Protein AF-A0A9X8DR50-F1 (afdb_monomer)

Sequence (76 aa):
MASRNKETADLEERVSYIQSNTAKDDNGYVEAKSPKGLEEGALAEGGAINLFSREAIALFIQYGAIGIIYNLIPAL

Foldseek 3Di:
DVVVVVVVVVVVVVVVVVVVPPPDPCVPPVCPPDPPPPPVPVPDPDDDDDCPDPVNVVVVVVVVVVVVVVVPPDDD

Organism: Aphanomyces astaci (NCBI:txid112090)

Radius of gyration: 26.32 Å; Cα contacts (8 Å, |Δi|>4): 8; chains: 1; bounding box: 60×21×51 Å

Structure (mmCIF, N/CA/C/O backbone):
data_AF-A0A9X8DR50-F1
#
_entry.id   AF-A0A9X8DR50-F1
#
loop_
_atom_site.group_PDB
_atom_site.id
_atom_site.type_symbol
_atom_site.label_atom_id
_atom_site.label_alt_id
_atom_site.label_comp_id
_atom_site.label_asym_id
_atom_site.label_entity_id
_atom_site.label_seq_id
_atom_site.pdbx_PDB_ins_code
_atom_site.Cartn_x
_atom_site.Cartn_y
_atom_site.Cartn_z
_atom_site.occupancy
_atom_site.B_iso_or_equiv
_atom_site.auth_seq_id
_atom_site.auth_comp_id
_atom_site.auth_asym_id
_atom_site.auth_atom_id
_atom_site.pdbx_PDB_model_num
ATOM 1 N N . MET A 1 1 ? -40.097 0.731 -28.173 1.00 53.09 1 MET A N 1
ATOM 2 C CA . MET A 1 1 ? -39.272 -0.225 -27.393 1.00 53.09 1 MET A CA 1
ATOM 3 C C . MET A 1 1 ? -38.486 0.437 -26.251 1.00 53.09 1 MET A C 1
ATOM 5 O O . MET A 1 1 ? -38.271 -0.228 -25.255 1.00 53.09 1 MET A O 1
ATOM 9 N N . ALA A 1 2 ? -38.136 1.731 -26.331 1.00 57.53 2 ALA A N 1
ATOM 10 C CA . ALA A 1 2 ? -37.377 2.450 -25.294 1.00 57.53 2 ALA A CA 1
ATOM 11 C C . ALA A 1 2 ? -38.138 2.754 -23.978 1.00 57.53 2 ALA A C 1
ATOM 13 O O . ALA A 1 2 ? -37.510 2.844 -22.932 1.00 57.53 2 ALA A O 1
ATOM 14 N N . SER A 1 3 ? -39.474 2.879 -24.004 1.00 60.31 3 SER A N 1
ATOM 15 C CA . SER A 1 3 ? -40.265 3.246 -22.810 1.00 60.31 3 SER A CA 1
ATOM 16 C C . SER A 1 3 ? -40.263 2.180 -21.707 1.00 60.31 3 SER A C 1
ATOM 18 O O . SER A 1 3 ? -40.201 2.524 -20.534 1.00 60.31 3 SER A O 1
ATOM 20 N N . ARG A 1 4 ? -40.269 0.888 -22.072 1.00 64.88 4 ARG A N 1
ATOM 21 C CA . ARG A 1 4 ? -40.278 -0.228 -21.105 1.00 64.88 4 ARG A CA 1
ATOM 22 C C . ARG A 1 4 ? -39.027 -0.260 -20.222 1.00 64.88 4 ARG A C 1
ATOM 24 O O . ARG A 1 4 ? -39.135 -0.560 -19.045 1.00 64.88 4 ARG A O 1
ATOM 31 N N . ASN A 1 5 ? -37.867 0.102 -20.772 1.00 69.12 5 ASN A N 1
ATOM 32 C CA . ASN A 1 5 ? -36.598 0.095 -20.036 1.00 69.12 5 ASN A CA 1
ATOM 33 C C . ASN A 1 5 ? -36.515 1.217 -18.989 1.00 69.12 5 ASN A C 1
ATOM 35 O O . ASN A 1 5 ? -35.763 1.117 -18.025 1.00 69.12 5 ASN A O 1
ATOM 39 N N . LYS A 1 6 ? -37.271 2.306 -19.184 1.00 74.19 6 LYS A N 1
ATOM 40 C CA . LYS A 1 6 ? -37.319 3.416 -18.230 1.00 74.19 6 LYS A CA 1
ATOM 41 C C . LYS A 1 6 ? -38.147 3.056 -16.998 1.00 74.19 6 LYS A C 1
ATOM 43 O O . LYS A 1 6 ? -37.769 3.413 -15.891 1.00 74.19 6 LYS A O 1
ATOM 48 N N . GLU A 1 7 ? -39.237 2.321 -17.193 1.00 78.12 7 GLU A N 1
ATOM 49 C CA . GLU A 1 7 ? -40.076 1.831 -16.096 1.00 78.12 7 GLU A CA 1
ATOM 50 C C . GLU A 1 7 ? -39.357 0.759 -15.274 1.00 78.12 7 GLU A C 1
ATOM 52 O O . GLU A 1 7 ? -39.418 0.794 -14.051 1.00 78.12 7 GLU A O 1
ATOM 57 N N . THR A 1 8 ? -38.615 -0.153 -15.910 1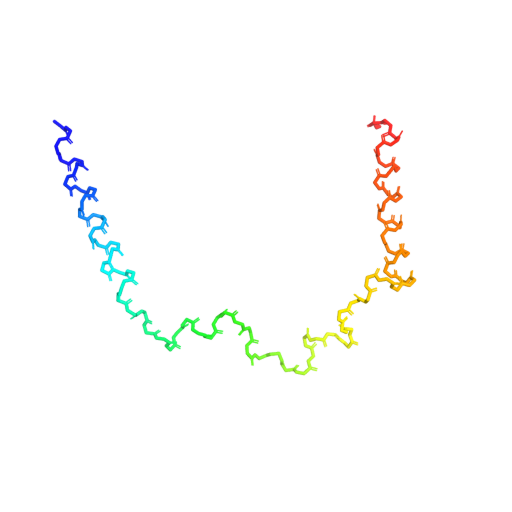.00 79.56 8 THR A N 1
ATOM 58 C CA . THR A 1 8 ? -37.812 -1.145 -15.175 1.00 79.56 8 THR A CA 1
ATOM 59 C C . THR A 1 8 ? -36.716 -0.485 -14.343 1.00 79.56 8 THR A C 1
ATOM 61 O O . THR A 1 8 ? -36.540 -0.857 -13.189 1.00 79.56 8 THR A O 1
ATOM 64 N N . ALA A 1 9 ? -36.043 0.537 -14.881 1.00 78.75 9 ALA A N 1
ATOM 65 C CA . ALA A 1 9 ? -35.016 1.280 -14.153 1.00 78.75 9 ALA A CA 1
ATOM 66 C C . ALA A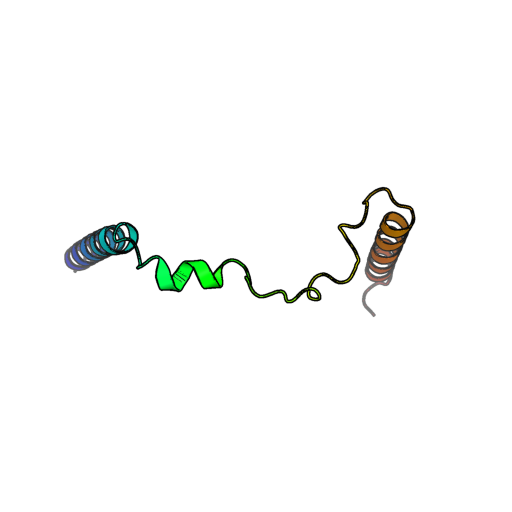 1 9 ? -35.582 2.058 -12.946 1.00 78.75 9 ALA A C 1
ATOM 68 O O . ALA A 1 9 ? -34.978 2.039 -11.879 1.00 78.75 9 ALA A O 1
ATOM 69 N N . ASP A 1 10 ? -36.759 2.688 -13.079 1.00 83.19 10 ASP A N 1
ATOM 70 C CA . ASP A 1 10 ? -37.445 3.367 -11.960 1.00 83.19 10 ASP A CA 1
ATOM 71 C C . ASP A 1 10 ? -37.829 2.382 -10.846 1.00 83.19 10 ASP A C 1
ATOM 73 O O . ASP A 1 10 ? -37.635 2.644 -9.659 1.00 83.19 10 ASP A O 1
ATOM 77 N N . LEU A 1 11 ? -38.347 1.211 -11.225 1.00 82.12 11 LEU A N 1
ATOM 78 C CA . LEU A 1 11 ? -38.715 0.168 -10.272 1.00 82.12 11 LEU A CA 1
ATOM 79 C C . LEU A 1 11 ? -37.486 -0.402 -9.554 1.00 82.12 11 LEU A C 1
ATOM 81 O O . LEU A 1 11 ? -37.542 -0.622 -8.345 1.00 82.12 11 LEU A O 1
ATOM 85 N N . GLU A 1 12 ? -36.379 -0.601 -10.266 1.00 81.31 12 GLU A N 1
ATOM 86 C CA . GLU A 1 12 ? -35.105 -1.036 -9.687 1.00 81.31 12 GLU A CA 1
ATOM 87 C C . GLU A 1 12 ? -34.541 0.000 -8.704 1.00 81.31 12 GLU A C 1
ATOM 89 O O . GLU A 1 12 ? -34.151 -0.359 -7.589 1.00 81.31 12 GLU A O 1
ATOM 94 N N . GLU A 1 13 ? -34.574 1.288 -9.058 1.00 77.50 13 GLU A N 1
ATOM 95 C CA . GLU A 1 13 ? -34.140 2.379 -8.180 1.00 77.50 13 GLU A CA 1
ATOM 96 C C . GLU A 1 13 ? -34.990 2.425 -6.901 1.00 77.50 13 GLU A C 1
ATOM 98 O O . GLU A 1 13 ? -34.459 2.450 -5.785 1.00 77.50 13 GLU A O 1
ATOM 103 N N . ARG A 1 14 ? -36.314 2.322 -7.034 1.00 80.69 14 ARG A N 1
ATOM 104 C CA . ARG A 1 14 ? -37.240 2.330 -5.892 1.00 80.69 14 ARG A CA 1
ATOM 105 C C . ARG A 1 14 ? -37.099 1.094 -5.003 1.00 80.69 14 ARG A C 1
ATOM 107 O O . ARG A 1 14 ? -37.184 1.219 -3.780 1.00 80.69 14 ARG A O 1
ATOM 114 N N . VAL A 1 15 ? -36.843 -0.083 -5.576 1.00 79.56 15 VAL A N 1
ATOM 115 C CA . VAL A 1 15 ? -36.549 -1.308 -4.811 1.00 79.56 15 VAL A CA 1
ATOM 116 C C . VAL A 1 15 ? -35.231 -1.169 -4.053 1.00 79.56 15 VAL A C 1
ATOM 118 O O . VAL A 1 15 ? -35.174 -1.523 -2.874 1.00 79.56 15 VAL A O 1
ATOM 121 N N . SER A 1 16 ? -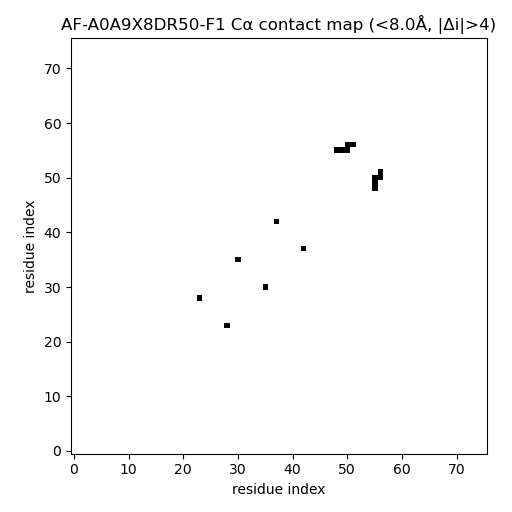34.203 -0.589 -4.678 1.00 72.94 16 SER A N 1
ATOM 122 C CA . SER A 1 16 ? -32.913 -0.342 -4.026 1.00 72.94 16 SER A CA 1
ATOM 123 C C . SER A 1 16 ? -33.041 0.618 -2.833 1.00 72.94 16 SER A C 1
ATOM 125 O O . SER A 1 16 ? -32.445 0.387 -1.777 1.00 72.94 16 SER A O 1
ATOM 127 N N . TYR A 1 17 ? -33.891 1.647 -2.947 1.00 78.25 17 TYR A N 1
ATOM 128 C CA . TYR A 1 17 ? -34.164 2.589 -1.861 1.00 78.25 17 TYR A CA 1
ATOM 129 C C . TYR A 1 17 ? -34.851 1.906 -0.670 1.00 78.25 17 TYR A C 1
ATOM 131 O O . TYR A 1 17 ? -34.449 2.089 0.477 1.00 78.25 17 TYR A O 1
ATOM 139 N N . ILE A 1 18 ? -35.842 1.049 -0.930 1.00 78.75 18 ILE A N 1
ATOM 140 C CA . ILE A 1 18 ? -36.510 0.285 0.132 1.00 78.75 18 ILE A CA 1
ATOM 141 C C . ILE A 1 18 ? -35.518 -0.678 0.794 1.00 78.75 18 ILE A C 1
ATOM 143 O O . ILE A 1 18 ? -35.413 -0.687 2.013 1.00 78.75 18 ILE A O 1
ATOM 147 N N . GLN A 1 19 ? -34.745 -1.440 0.017 1.00 73.44 19 GLN A N 1
ATOM 148 C CA . GLN A 1 19 ? -33.803 -2.432 0.552 1.00 73.44 19 GLN A CA 1
ATOM 149 C C . GLN A 1 19 ? -32.622 -1.828 1.324 1.00 73.44 19 GLN A C 1
ATOM 151 O O . GLN A 1 19 ? -32.072 -2.487 2.207 1.00 73.44 19 GLN A O 1
ATOM 156 N N . SER A 1 20 ? -32.214 -0.606 0.978 1.00 69.69 20 SER A N 1
ATOM 157 C CA . SER A 1 20 ? -31.145 0.120 1.674 1.00 69.69 20 SER A CA 1
ATOM 158 C C . SER A 1 20 ? -31.626 0.796 2.957 1.00 69.69 20 SER A C 1
ATOM 160 O O . SER A 1 20 ? -30.860 0.868 3.915 1.00 69.69 20 SER A O 1
ATOM 162 N N . ASN A 1 21 ? -32.882 1.255 2.997 1.00 67.62 21 ASN A N 1
ATOM 163 C CA . ASN A 1 21 ? -33.455 1.922 4.167 1.00 67.62 21 ASN A CA 1
ATOM 164 C C . ASN A 1 21 ? -34.161 0.954 5.135 1.00 67.62 21 ASN A C 1
ATOM 166 O O . ASN A 1 21 ? -34.412 1.300 6.289 1.00 67.62 21 ASN A O 1
ATOM 170 N N . THR A 1 22 ? -34.479 -0.271 4.703 1.00 66.19 22 THR A N 1
ATOM 171 C CA . THR A 1 22 ? -34.843 -1.349 5.627 1.00 66.19 22 THR A CA 1
ATOM 172 C C . THR A 1 22 ? -33.594 -1.759 6.392 1.00 66.19 22 THR A C 1
ATOM 174 O O . THR A 1 22 ? -32.686 -2.355 5.808 1.00 66.19 22 THR A O 1
ATOM 177 N N . ALA A 1 23 ? -33.549 -1.444 7.688 1.00 58.81 23 ALA A N 1
ATOM 178 C CA . ALA A 1 23 ? -32.530 -1.951 8.595 1.00 58.81 23 ALA A CA 1
ATOM 179 C C . ALA A 1 23 ? -32.467 -3.478 8.449 1.00 58.81 23 ALA A C 1
ATOM 181 O O . ALA A 1 23 ? -33.418 -4.195 8.767 1.00 58.81 23 ALA A O 1
ATOM 182 N N . LYS A 1 24 ? -31.369 -3.969 7.869 1.00 59.97 24 LYS A N 1
ATOM 183 C CA . LYS A 1 24 ? -31.015 -5.385 7.926 1.00 59.97 24 LYS A CA 1
ATOM 184 C C . LYS A 1 24 ? -30.891 -5.695 9.411 1.00 59.97 24 LYS A C 1
ATOM 186 O O . LYS A 1 24 ? -30.123 -5.009 10.066 1.00 59.97 24 LYS A O 1
ATOM 191 N N . ASP A 1 25 ? -31.664 -6.660 9.904 1.00 56.44 25 ASP A N 1
ATOM 192 C CA . ASP A 1 25 ? -31.589 -7.165 11.276 1.00 56.44 25 ASP A CA 1
ATOM 193 C C . ASP A 1 25 ? -30.135 -7.143 11.783 1.00 56.44 25 ASP A C 1
ATOM 195 O O . ASP A 1 25 ? -29.264 -7.854 11.266 1.00 56.44 25 ASP A O 1
ATOM 199 N N . ASP A 1 26 ? -29.876 -6.251 12.743 1.00 54.75 26 ASP A N 1
ATOM 200 C CA . ASP A 1 26 ? -28.543 -5.912 13.251 1.00 54.75 26 ASP A CA 1
ATOM 201 C C . ASP A 1 26 ? -27.837 -7.126 13.879 1.00 54.75 26 ASP A C 1
ATOM 203 O O . ASP A 1 26 ? -26.620 -7.123 14.081 1.00 54.75 26 ASP A O 1
ATOM 207 N N . ASN A 1 27 ? -28.586 -8.198 14.138 1.00 55.09 27 ASN A N 1
ATOM 208 C CA . ASN A 1 27 ? -28.109 -9.392 14.816 1.00 55.09 27 ASN A CA 1
ATOM 209 C C . ASN A 1 27 ? -27.190 -10.274 13.953 1.00 55.09 27 ASN A C 1
ATOM 211 O O . ASN A 1 27 ? -26.437 -11.069 14.504 1.00 55.09 27 ASN A O 1
ATOM 215 N N . GLY A 1 28 ? -27.217 -10.150 12.618 1.00 52.94 28 GLY A N 1
ATOM 216 C CA . GLY A 1 28 ? -26.430 -11.018 11.723 1.00 52.94 28 GLY A CA 1
ATOM 217 C C . GLY A 1 28 ? -25.195 -1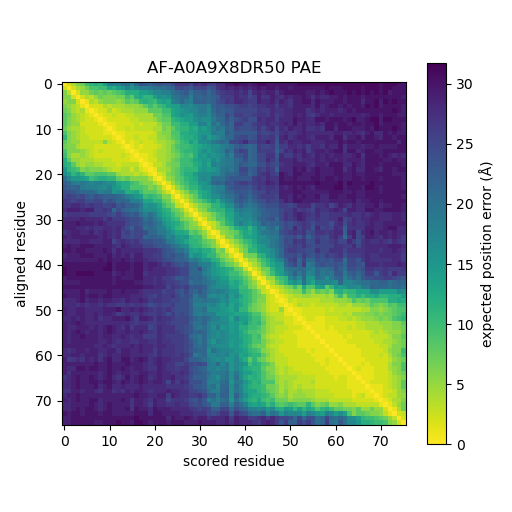0.372 11.086 1.00 52.94 28 GLY A C 1
ATOM 218 O O . GLY A 1 28 ? -24.265 -11.067 10.684 1.00 52.94 28 GLY A O 1
ATOM 219 N N . TYR A 1 29 ? -25.167 -9.043 10.958 1.00 51.34 29 TYR A N 1
ATOM 220 C CA . TYR A 1 29 ? -24.121 -8.337 10.200 1.00 51.34 29 TYR A CA 1
ATOM 221 C C . TYR A 1 29 ? -23.049 -7.694 11.092 1.00 51.34 29 TYR A C 1
ATOM 223 O O . TYR A 1 29 ? -21.925 -7.443 10.649 1.00 51.34 29 TYR A O 1
ATOM 231 N N . VAL A 1 30 ? -23.369 -7.454 12.366 1.00 53.75 30 VAL A N 1
ATOM 232 C CA . VAL A 1 30 ? -22.444 -6.849 13.336 1.00 53.75 30 VAL A CA 1
ATOM 233 C C . VAL A 1 30 ? -21.342 -7.827 13.764 1.00 53.75 30 VAL A C 1
ATOM 235 O O . VAL A 1 30 ? -20.238 -7.393 14.096 1.00 53.75 30 VAL A O 1
ATOM 238 N N . GLU A 1 31 ? -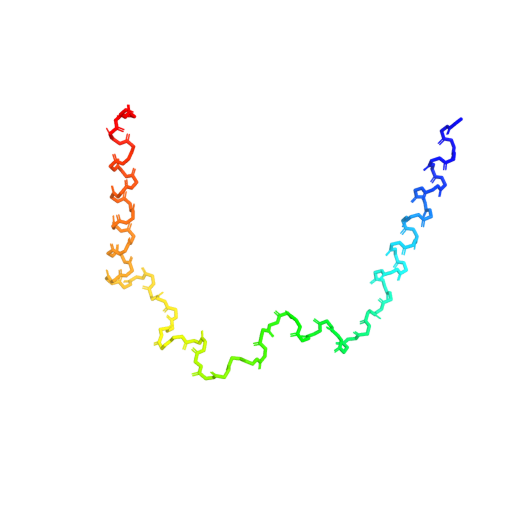21.584 -9.137 13.707 1.00 54.19 31 GLU A N 1
ATOM 239 C CA . GLU A 1 31 ? -20.581 -10.148 14.075 1.00 54.19 31 GLU A CA 1
ATOM 240 C C . GLU A 1 31 ? -19.485 -10.357 13.019 1.00 54.19 31 GLU A C 1
ATOM 242 O O . GLU A 1 31 ? -18.410 -10.852 13.346 1.00 54.19 31 GLU A O 1
ATOM 247 N N . ALA A 1 32 ? -19.702 -9.926 11.772 1.00 56.19 32 ALA A N 1
ATOM 248 C CA . ALA A 1 32 ? -18.770 -10.179 10.670 1.00 56.19 32 ALA A CA 1
ATOM 249 C C . ALA A 1 32 ? -17.754 -9.048 10.415 1.00 56.19 32 ALA A C 1
ATOM 251 O O . ALA A 1 32 ? -16.764 -9.265 9.718 1.00 56.19 32 ALA A O 1
ATOM 252 N N . LYS A 1 33 ? -17.973 -7.829 10.936 1.00 61.59 33 LYS A N 1
ATOM 253 C CA . LYS A 1 33 ? -17.118 -6.668 10.598 1.00 61.59 33 LYS A CA 1
ATOM 254 C C . LYS A 1 33 ? -15.845 -6.531 11.422 1.00 61.59 33 LYS A C 1
ATOM 256 O O . LYS A 1 33 ? -14.961 -5.758 11.058 1.00 61.59 33 LYS A O 1
ATOM 261 N N . SER A 1 34 ? -15.717 -7.251 12.522 1.00 62.47 34 SER A N 1
ATOM 262 C CA . SER A 1 34 ? -14.461 -7.341 13.261 1.00 62.47 34 SER A CA 1
ATOM 263 C C . SER A 1 34 ? -14.470 -8.684 13.969 1.00 62.47 34 SER A C 1
ATOM 265 O O . SER A 1 34 ? -15.430 -8.929 14.699 1.00 62.47 34 SER A O 1
ATOM 267 N N . PRO A 1 35 ? -13.477 -9.563 13.748 1.00 62.19 35 PRO A N 1
ATOM 268 C CA . PRO A 1 35 ? -13.425 -10.837 14.445 1.00 62.19 35 PRO A CA 1
ATOM 269 C C . PRO A 1 35 ? -13.425 -10.561 15.953 1.00 62.19 35 PRO A C 1
ATOM 271 O O . PRO A 1 35 ? -12.441 -10.075 16.502 1.00 62.19 35 PRO A O 1
ATOM 274 N N . LYS A 1 36 ? -14.554 -10.814 16.625 1.00 61.88 36 LYS A N 1
ATOM 275 C CA . LYS A 1 36 ? -14.720 -10.575 18.071 1.00 61.88 36 LYS A CA 1
ATOM 276 C C . LYS A 1 36 ? -14.125 -11.694 18.935 1.00 61.88 36 LYS A C 1
ATOM 278 O O . LYS A 1 36 ? -14.251 -11.656 20.150 1.00 61.88 36 LYS A O 1
ATOM 283 N N . GLY A 1 37 ? -13.483 -12.677 18.308 1.00 56.25 37 GLY A N 1
ATOM 284 C CA . GLY A 1 37 ? -12.895 -13.856 18.940 1.00 56.25 37 GLY A CA 1
ATOM 285 C C . GLY A 1 37 ? -11.413 -13.994 18.622 1.00 56.25 37 GLY A C 1
ATOM 286 O O . GLY A 1 37 ? -10.966 -15.063 18.224 1.00 56.25 37 GLY A O 1
ATOM 287 N N . LEU A 1 38 ? -10.649 -12.908 18.742 1.00 58.16 38 LEU A N 1
ATOM 288 C CA . LEU A 1 38 ? -9.202 -13.037 18.865 1.00 58.16 38 LEU A CA 1
ATOM 289 C C . LEU A 1 38 ? -8.930 -13.429 20.320 1.00 58.16 38 LEU A C 1
ATOM 291 O O . LEU A 1 38 ? -8.691 -12.563 21.157 1.00 58.16 38 LEU A O 1
ATOM 295 N N . GLU A 1 39 ? -9.065 -14.720 20.627 1.00 57.78 39 GLU A N 1
ATOM 296 C CA . GLU A 1 39 ? -8.589 -15.312 21.879 1.00 57.78 39 GLU A CA 1
ATOM 297 C C . GLU A 1 39 ? -7.099 -14.989 22.011 1.00 57.78 39 GLU A C 1
ATOM 299 O O . GLU A 1 39 ? -6.289 -15.639 21.366 1.00 57.78 39 GLU A O 1
ATOM 304 N N . GLU A 1 40 ? -6.771 -13.904 22.718 1.00 58.88 40 GLU A N 1
ATOM 305 C CA . GLU A 1 40 ? -5.472 -13.522 23.307 1.00 58.88 40 GLU A CA 1
ATOM 306 C C . GLU A 1 40 ? -4.178 -13.788 22.492 1.00 58.88 40 GLU A C 1
ATOM 308 O O . GLU A 1 40 ? -3.086 -13.795 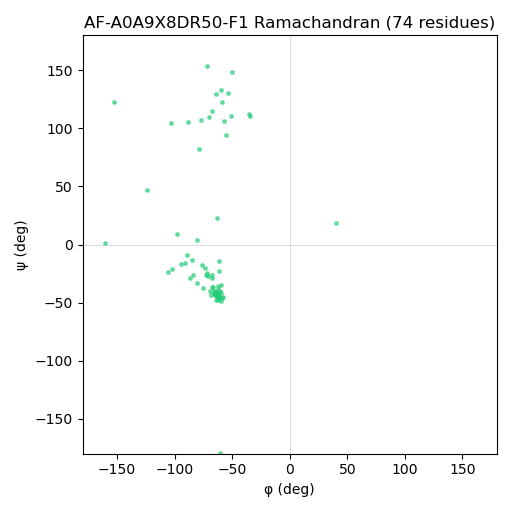23.044 1.00 58.88 40 GLU A O 1
ATOM 313 N N . GLY A 1 41 ? -4.262 -13.997 21.176 1.00 58.28 41 GLY A N 1
ATOM 314 C CA . GLY A 1 41 ? -3.154 -14.586 20.413 1.00 58.28 41 GLY A CA 1
ATOM 315 C C . GLY A 1 41 ? -3.182 -14.352 18.906 1.00 58.28 41 GLY A C 1
ATOM 316 O O . GLY A 1 41 ? -2.283 -14.80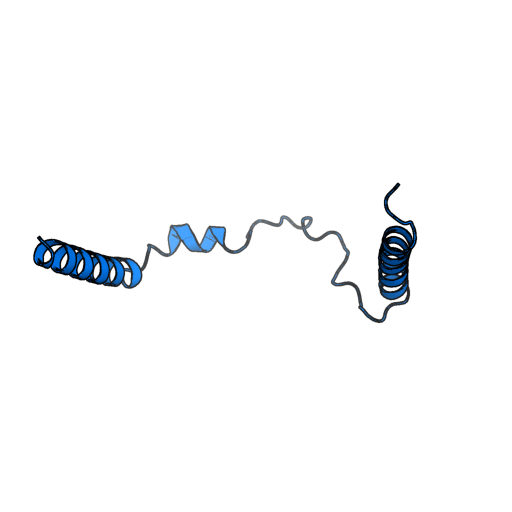0 18.202 1.00 58.28 41 GLY A O 1
ATOM 317 N N . ALA A 1 42 ? -4.171 -13.622 18.382 1.00 56.03 42 ALA A N 1
ATOM 318 C CA . ALA A 1 42 ? -4.127 -13.151 16.992 1.00 56.03 42 ALA A CA 1
ATOM 319 C C . ALA A 1 42 ? -3.440 -11.784 16.837 1.00 56.03 42 ALA A C 1
ATOM 321 O O . ALA A 1 42 ? -3.153 -11.355 15.721 1.00 56.03 42 ALA A O 1
ATOM 322 N N . LEU A 1 43 ? -3.136 -11.121 17.953 1.00 58.75 43 LEU A N 1
ATOM 323 C CA . LEU A 1 43 ? -2.040 -10.169 18.010 1.00 58.75 43 LEU A CA 1
ATOM 324 C C . LEU A 1 43 ? -0.812 -11.004 18.371 1.00 58.75 43 LEU A C 1
ATOM 326 O O . LEU A 1 43 ? -0.669 -11.418 19.518 1.00 58.75 43 LEU A O 1
ATOM 330 N N . ALA A 1 44 ? 0.078 -11.273 17.415 1.00 61.44 44 ALA A N 1
ATOM 331 C CA . ALA A 1 44 ? 1.458 -11.539 17.811 1.00 61.44 44 ALA A CA 1
ATOM 332 C C . ALA A 1 44 ? 1.891 -10.392 18.747 1.00 61.44 44 ALA A C 1
ATOM 334 O O . ALA A 1 44 ? 1.425 -9.266 18.563 1.00 61.44 44 ALA A O 1
ATOM 335 N N . GLU A 1 45 ? 2.764 -10.639 19.725 1.00 62.06 45 GLU A N 1
ATOM 336 C CA . GLU A 1 45 ? 3.236 -9.644 20.714 1.00 62.06 45 GLU A CA 1
ATOM 337 C C . GLU A 1 45 ? 4.028 -8.460 20.088 1.00 62.06 45 GLU A C 1
ATOM 339 O O . GLU A 1 45 ? 4.839 -7.802 20.728 1.00 62.06 45 GLU A O 1
ATOM 344 N N . GLY A 1 46 ? 3.832 -8.172 18.802 1.00 70.75 46 GLY A N 1
ATOM 345 C CA . GLY A 1 46 ? 4.330 -6.999 18.110 1.00 70.75 46 GLY A CA 1
ATOM 346 C C . GLY A 1 46 ? 3.206 -5.993 17.910 1.00 70.75 46 GLY A C 1
ATOM 347 O O . GLY A 1 46 ? 2.369 -6.152 17.023 1.00 70.75 46 GLY A O 1
ATOM 348 N N . GLY A 1 47 ? 3.211 -4.923 18.706 1.00 77.44 47 GLY A N 1
ATOM 349 C CA . GLY A 1 47 ? 2.449 -3.715 18.393 1.00 77.44 47 GLY A CA 1
ATOM 350 C C . GLY A 1 47 ? 2.897 -3.084 17.066 1.00 77.44 47 GLY A C 1
ATOM 351 O O . GLY A 1 47 ? 3.799 -3.574 16.386 1.00 77.44 47 GLY A O 1
ATOM 352 N N . ALA A 1 48 ? 2.276 -1.965 16.687 1.00 82.88 48 ALA A N 1
ATOM 353 C CA . ALA A 1 48 ? 2.671 -1.247 15.477 1.00 82.88 48 ALA A CA 1
ATOM 354 C C . ALA A 1 48 ? 4.179 -0.936 15.487 1.00 82.88 48 ALA A C 1
ATOM 356 O O . ALA A 1 48 ? 4.702 -0.385 16.459 1.00 82.88 48 ALA A O 1
ATOM 357 N N . ILE A 1 49 ? 4.873 -1.265 14.392 1.00 81.94 49 ILE A N 1
ATOM 358 C CA . ILE A 1 49 ? 6.288 -0.926 14.252 1.00 81.94 49 ILE A CA 1
ATOM 359 C C . ILE A 1 49 ? 6.440 0.599 14.238 1.00 81.94 49 ILE A C 1
ATOM 361 O O . ILE A 1 49 ? 5.762 1.306 13.489 1.00 81.94 49 ILE A O 1
ATOM 365 N N . ASN A 1 50 ? 7.336 1.130 15.070 1.00 88.94 50 ASN A N 1
ATOM 366 C CA . ASN A 1 50 ? 7.681 2.546 15.009 1.00 88.94 50 ASN A CA 1
ATOM 367 C C . ASN A 1 50 ? 8.420 2.814 13.689 1.00 88.94 50 ASN A C 1
ATOM 369 O O . ASN A 1 50 ? 9.526 2.317 13.492 1.00 88.94 50 ASN A O 1
ATOM 373 N N . LEU A 1 51 ?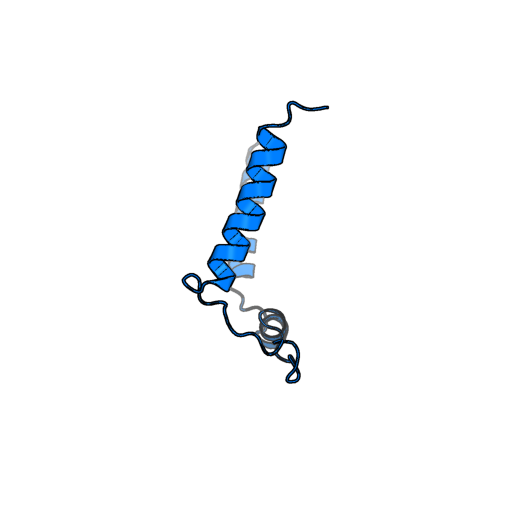 7.819 3.612 12.803 1.00 87.75 51 LEU A N 1
ATOM 374 C CA . LEU A 1 51 ? 8.341 3.894 11.459 1.00 87.75 51 LEU A CA 1
ATOM 375 C C . LEU A 1 51 ? 9.715 4.580 11.459 1.00 87.75 51 LEU A C 1
ATOM 377 O O . LEU A 1 51 ? 10.451 4.471 10.482 1.00 87.75 51 LEU A O 1
ATOM 381 N N . PHE A 1 52 ? 10.071 5.258 12.551 1.00 90.75 52 PHE A N 1
ATOM 382 C CA . PHE A 1 52 ? 11.372 5.903 12.733 1.00 90.75 52 PHE A CA 1
ATOM 383 C C . PHE A 1 52 ? 12.350 5.053 13.553 1.00 90.75 52 PHE A C 1
ATOM 385 O O . PHE A 1 52 ? 13.419 5.529 13.937 1.00 90.75 52 PHE A O 1
ATOM 392 N N . SER A 1 53 ? 12.011 3.793 13.838 1.00 91.38 53 SER A N 1
ATOM 393 C CA . SER A 1 53 ? 12.959 2.861 14.436 1.00 91.38 53 SER A CA 1
ATOM 394 C C . SER A 1 53 ? 14.026 2.453 13.422 1.00 91.38 53 SER A C 1
ATOM 396 O O . SER A 1 53 ? 13.812 2.420 12.207 1.00 91.38 53 SER A O 1
ATOM 398 N N . ARG A 1 54 ? 15.199 2.081 13.936 1.00 92.19 54 ARG A N 1
ATOM 399 C CA . ARG A 1 54 ? 16.288 1.545 13.114 1.00 92.19 54 ARG A CA 1
ATOM 400 C C . ARG A 1 54 ? 15.872 0.274 12.370 1.00 92.19 54 ARG A C 1
ATOM 402 O O . ARG A 1 54 ? 16.315 0.060 11.247 1.00 92.19 54 ARG A O 1
ATOM 409 N N . GLU A 1 55 ? 15.028 -0.547 12.984 1.00 90.12 55 GLU A N 1
ATOM 410 C CA . GLU A 1 55 ? 14.528 -1.791 12.397 1.00 90.12 55 GLU A CA 1
ATOM 411 C C . GLU A 1 55 ? 13.586 -1.517 11.218 1.00 90.12 55 GLU A C 1
ATOM 413 O O . GLU A 1 55 ? 13.751 -2.117 10.157 1.00 90.12 55 GLU A O 1
ATOM 418 N N . ALA A 1 56 ? 12.671 -0.549 11.352 1.00 91.56 56 ALA A N 1
ATOM 419 C CA . ALA A 1 56 ? 11.776 -0.142 10.268 1.00 91.56 56 ALA A CA 1
ATOM 420 C C . ALA A 1 56 ? 12.557 0.427 9.075 1.00 91.56 56 ALA A C 1
ATOM 422 O O . ALA A 1 56 ? 12.335 0.034 7.931 1.00 91.56 56 ALA A O 1
ATOM 423 N N . ILE A 1 57 ? 13.532 1.298 9.345 1.00 95.25 57 ILE A N 1
ATOM 424 C CA . ILE A 1 57 ? 14.400 1.871 8.309 1.00 95.25 57 ILE A CA 1
ATOM 425 C C . ILE A 1 57 ? 15.219 0.779 7.610 1.00 95.25 57 ILE A C 1
ATOM 427 O O . ILE A 1 57 ? 15.325 0.788 6.384 1.00 95.25 57 ILE A O 1
ATOM 431 N N . ALA A 1 58 ? 15.768 -0.180 8.360 1.00 94.06 58 ALA A N 1
ATOM 432 C CA . ALA A 1 58 ? 16.507 -1.301 7.784 1.00 94.06 58 ALA A CA 1
ATOM 433 C C . ALA A 1 58 ? 15.629 -2.134 6.834 1.00 94.06 58 ALA A C 1
ATOM 435 O O . ALA A 1 58 ? 16.077 -2.484 5.741 1.00 94.06 58 ALA A O 1
ATOM 436 N N . LEU A 1 59 ? 14.372 -2.388 7.211 1.00 93.44 59 LEU A N 1
ATOM 437 C CA . LEU A 1 59 ? 13.408 -3.096 6.370 1.00 93.44 59 LEU A CA 1
ATOM 438 C C . LEU A 1 59 ? 13.088 -2.317 5.081 1.00 93.44 59 LEU A C 1
ATOM 440 O O . LEU A 1 59 ? 13.094 -2.896 3.993 1.00 93.44 59 LEU A O 1
ATOM 444 N N . PHE A 1 60 ? 12.876 -1.000 5.173 1.00 94.12 60 PHE A N 1
ATOM 445 C CA . PHE A 1 60 ? 12.632 -0.159 3.995 1.00 94.12 60 PHE A CA 1
ATOM 446 C C . PHE A 1 60 ? 13.824 -0.126 3.040 1.00 94.12 60 PHE A C 1
ATOM 448 O O . PHE A 1 60 ? 13.642 -0.254 1.829 1.00 94.12 60 PHE A O 1
ATOM 455 N N . ILE A 1 61 ? 15.043 0.006 3.570 1.00 95.19 61 ILE A N 1
ATOM 456 C CA . ILE A 1 61 ? 16.268 -0.013 2.762 1.00 95.19 61 ILE A CA 1
ATOM 457 C C . ILE A 1 61 ? 16.432 -1.371 2.076 1.00 95.19 61 ILE A C 1
ATOM 459 O O . ILE A 1 61 ? 16.764 -1.412 0.893 1.00 95.19 61 ILE A O 1
ATOM 463 N N . GLN A 1 62 ? 16.165 -2.474 2.780 1.00 94.88 62 GLN A N 1
ATOM 464 C CA . GLN A 1 62 ? 16.233 -3.816 2.201 1.00 94.88 62 GLN A CA 1
ATOM 465 C C . GLN A 1 62 ? 15.259 -3.975 1.025 1.00 94.88 62 GLN A C 1
ATOM 467 O O . GLN A 1 62 ? 15.665 -4.421 -0.049 1.00 94.88 62 GLN A O 1
ATOM 472 N N . TYR A 1 63 ? 13.997 -3.569 1.193 1.00 94.06 63 TYR A N 1
ATOM 473 C CA . TYR A 1 63 ? 13.004 -3.631 0.117 1.00 94.06 63 TYR A CA 1
ATOM 474 C C . TYR A 1 63 ? 13.364 -2.705 -1.056 1.00 94.06 63 TYR A C 1
ATOM 476 O O . TYR A 1 63 ? 13.299 -3.107 -2.220 1.00 94.06 63 TYR A O 1
ATOM 484 N N . GLY A 1 64 ? 13.820 -1.484 -0.758 1.00 94.12 64 GLY A N 1
ATOM 485 C CA . GLY A 1 64 ? 14.284 -0.530 -1.765 1.00 94.12 64 GLY A CA 1
ATOM 486 C C . GLY A 1 64 ? 15.475 -1.049 -2.574 1.00 94.12 64 GLY A C 1
ATOM 487 O O . GLY A 1 64 ? 15.501 -0.888 -3.793 1.00 94.12 64 GLY A O 1
ATOM 488 N N . ALA A 1 65 ? 16.423 -1.733 -1.930 1.00 95.06 65 ALA A N 1
ATOM 489 C CA . ALA A 1 65 ? 17.578 -2.330 -2.597 1.00 95.06 65 ALA A CA 1
ATOM 490 C C . ALA A 1 65 ? 17.169 -3.415 -3.605 1.00 95.06 65 ALA A C 1
ATOM 492 O O . ALA A 1 65 ? 17.678 -3.417 -4.724 1.00 95.06 65 ALA A O 1
ATOM 493 N N . ILE A 1 66 ? 16.216 -4.289 -3.256 1.00 93.38 66 ILE A N 1
ATOM 494 C CA . ILE A 1 66 ? 15.678 -5.295 -4.190 1.00 93.38 66 ILE A CA 1
ATOM 495 C C . ILE A 1 66 ? 15.017 -4.613 -5.392 1.00 93.38 66 ILE A C 1
ATOM 497 O O . ILE A 1 66 ? 15.278 -4.990 -6.535 1.00 93.38 66 ILE A O 1
ATOM 501 N N . GLY A 1 67 ? 14.214 -3.573 -5.147 1.00 89.81 67 GLY A N 1
ATOM 502 C CA . GLY A 1 67 ? 13.592 -2.788 -6.213 1.00 89.81 67 GLY A CA 1
ATOM 503 C C . GLY A 1 67 ? 14.624 -2.181 -7.164 1.00 89.81 67 GLY A C 1
ATOM 504 O O . GLY A 1 67 ? 14.480 -2.288 -8.379 1.00 89.81 67 GLY A O 1
ATOM 505 N N . ILE A 1 68 ? 15.699 -1.601 -6.630 1.00 91.69 68 ILE A N 1
ATOM 506 C CA . ILE A 1 68 ? 16.798 -1.060 -7.438 1.00 91.69 68 ILE A CA 1
ATOM 507 C C . ILE A 1 68 ? 17.468 -2.173 -8.253 1.00 91.69 68 ILE A C 1
ATOM 509 O O . ILE A 1 68 ? 17.639 -2.011 -9.456 1.00 91.69 68 ILE A O 1
ATOM 513 N N . ILE A 1 69 ? 17.800 -3.313 -7.642 1.00 90.38 69 ILE A N 1
ATOM 514 C CA . ILE A 1 69 ? 18.463 -4.433 -8.328 1.00 90.38 69 ILE A CA 1
ATOM 515 C C . ILE A 1 69 ? 17.620 -4.941 -9.504 1.00 90.38 69 ILE A C 1
ATOM 517 O O . ILE A 1 69 ? 18.150 -5.087 -10.603 1.00 90.38 69 ILE A O 1
ATOM 521 N N . TYR A 1 70 ? 16.314 -5.146 -9.319 1.00 87.00 70 TYR A N 1
ATOM 522 C CA . TYR A 1 70 ? 15.440 -5.592 -10.411 1.00 87.00 70 TYR A CA 1
ATOM 523 C C . TYR A 1 70 ? 15.243 -4.555 -11.517 1.00 87.00 7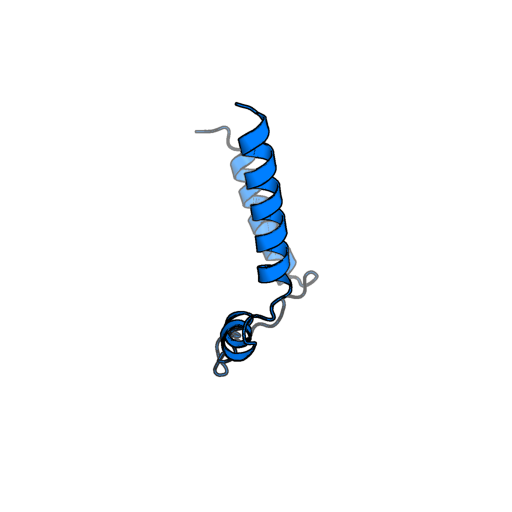0 TYR A C 1
ATOM 525 O O . TYR A 1 70 ? 14.981 -4.936 -12.651 1.00 87.00 70 TYR A O 1
ATOM 533 N N . ASN A 1 71 ? 15.376 -3.262 -11.218 1.00 82.31 71 ASN A N 1
ATOM 534 C CA . ASN A 1 71 ? 15.324 -2.220 -12.245 1.00 82.31 71 ASN A CA 1
ATOM 535 C C . ASN A 1 71 ? 16.675 -2.007 -12.946 1.00 82.31 71 ASN A C 1
ATOM 537 O O . ASN A 1 71 ? 16.704 -1.536 -14.080 1.00 82.31 71 ASN A O 1
ATOM 541 N N . LEU A 1 72 ? 17.791 -2.318 -12.280 1.00 85.50 72 LEU A N 1
ATOM 542 C CA . LEU A 1 72 ? 19.138 -2.161 -12.832 1.00 85.50 72 LEU A CA 1
ATOM 543 C C . LEU A 1 72 ? 19.599 -3.366 -13.643 1.00 85.50 72 LEU A C 1
ATOM 545 O O . LEU A 1 72 ? 20.415 -3.187 -14.543 1.00 85.50 72 LEU A O 1
ATOM 549 N N . ILE A 1 73 ? 19.117 -4.570 -13.333 1.00 82.56 73 ILE A N 1
ATOM 550 C CA . ILE A 1 73 ? 19.340 -5.746 -14.173 1.00 82.56 73 ILE A CA 1
ATOM 551 C C . ILE A 1 73 ? 18.380 -5.616 -15.361 1.00 82.56 73 ILE A C 1
ATOM 553 O O . ILE A 1 73 ? 17.173 -5.779 -15.172 1.00 82.56 73 ILE A O 1
ATOM 557 N N . PRO A 1 74 ? 18.870 -5.303 -16.578 1.00 74.44 74 PRO A N 1
ATOM 558 C CA . PRO A 1 74 ? 18.021 -5.322 -17.759 1.00 74.44 74 PRO A CA 1
ATOM 559 C C . PRO A 1 74 ? 17.480 -6.741 -17.890 1.00 74.44 74 PRO A C 1
ATOM 561 O O . PRO A 1 74 ? 18.257 -7.681 -17.721 1.00 74.44 74 PRO A O 1
ATOM 564 N N . ALA A 1 75 ? 16.170 -6.869 -18.126 1.00 67.06 75 ALA A N 1
ATOM 565 C CA . ALA A 1 75 ? 15.462 -8.143 -18.228 1.00 67.06 75 ALA A CA 1
ATOM 566 C C . ALA A 1 75 ? 16.346 -9.215 -18.892 1.00 67.06 75 ALA A C 1
ATOM 568 O O . ALA A 1 75 ? 16.730 -9.061 -20.052 1.00 67.06 75 ALA A O 1
ATOM 569 N N . LEU A 1 76 ? 16.724 -10.226 -18.100 1.00 62.81 76 LEU A N 1
ATOM 570 C CA . LEU A 1 76 ? 17.440 -11.417 -18.559 1.00 62.81 76 LEU A CA 1
ATOM 571 C C . LEU A 1 76 ? 16.599 -12.186 -19.580 1.00 62.81 76 LEU A C 1
ATOM 573 O O . LEU A 1 76 ? 15.372 -12.304 -19.349 1.00 62.81 76 LEU A O 1
#

pLDDT: mean 74.2, std 14.26, range [51.34, 95.25]

Solvent-accessible surface area (backbone atoms only — not comparable to full-atom values): 4898 Å² total; per-residue (Å²): 125,71,68,63,59,54,54,52,50,52,51,51,53,53,50,50,52,51,63,69,70,47,78,69,69,66,86,71,60,65,67,72,79,50,81,86,75,61,73,92,58,76,63,62,98,66,72,83,80,56,72,86,36,71,66,44,47,51,52,52,51,53,55,49,49,54,55,49,50,64,69,68,50,71,86,128

Mean predicted aligned error: 18.72 Å

Secondary structure (DSSP, 8-state):
-HHHHHHHHHHHHHHHHHHHHS---HHHHTTTSS-S---S-SS-S-----TTSHHHHHHHHHHHHHHHHHHHS---